Protein AF-A0A6N2RBH0-F1 (afdb_monomer_lite)

Organism: NCBI:txid208479

Secondary structure (DSSP, 8-state):
--HHHHH------------TTEEEE--SSS--EEEEPPPPPTT--HHHHHHHHHHHHHHHHHHHHHHHHTT-

pLDDT: mean 76.78, std 15.61, range [48.75, 97.5]

Sequence (72 aa):
MGYGMMFGETTKDFFLKQIKGRGYVDVGTSVISEFYTPLVPKGHDFLKEIKKLIDSRQGVQAACEAKAAETD

Structure (mmCIF, N/CA/C/O backbone):
data_AF-A0A6N2RBH0-F1
#
_entry.id   AF-A0A6N2RBH0-F1
#
loop_
_atom_site.group_PDB
_ato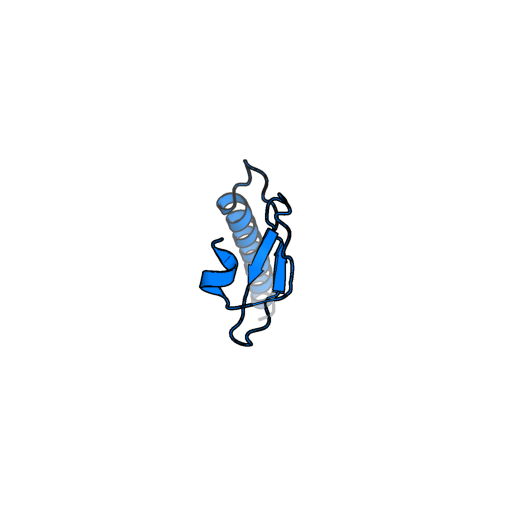m_site.id
_atom_site.type_symbol
_atom_site.label_atom_id
_atom_site.label_alt_id
_atom_site.label_comp_id
_atom_site.label_asym_id
_atom_site.label_entity_id
_atom_site.label_seq_id
_atom_site.pdbx_PDB_ins_code
_atom_site.Cartn_x
_atom_site.Cartn_y
_atom_site.Cartn_z
_atom_site.occupancy
_atom_site.B_iso_or_equiv
_atom_site.auth_seq_id
_atom_site.auth_comp_id
_atom_site.auth_asym_id
_atom_site.auth_atom_id
_atom_site.pdbx_PDB_model_nu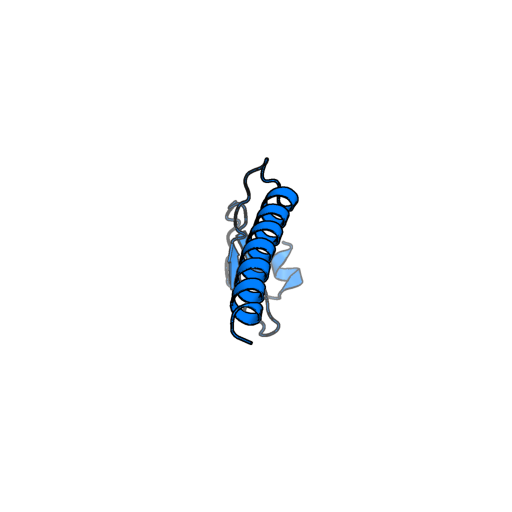m
ATOM 1 N N . MET A 1 1 ? 14.687 10.433 -21.229 1.00 53.62 1 MET A N 1
ATOM 2 C CA . MET A 1 1 ? 16.151 10.611 -21.085 1.00 53.62 1 MET A CA 1
ATOM 3 C C . MET A 1 1 ? 16.740 10.075 -19.777 1.00 53.62 1 MET A C 1
ATOM 5 O O . MET A 1 1 ? 17.932 9.836 -19.777 1.00 53.62 1 MET A O 1
ATOM 9 N N . GLY A 1 2 ? 15.975 9.815 -18.701 1.00 55.62 2 GLY A N 1
ATOM 10 C CA . GLY A 1 2 ? 16.548 9.267 -17.450 1.00 55.62 2 GLY A CA 1
ATOM 11 C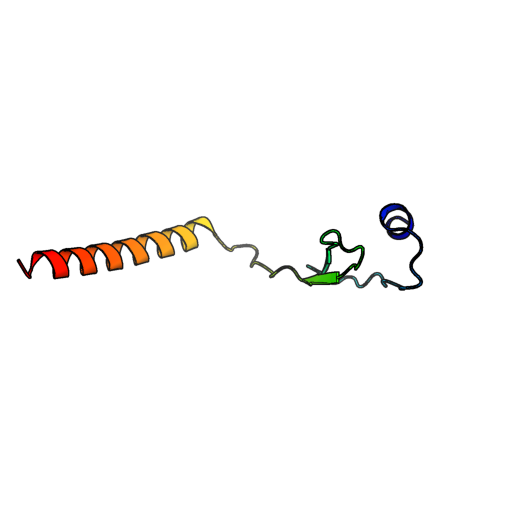 C . GLY A 1 2 ? 16.671 7.734 -17.364 1.00 55.62 2 GLY A C 1
ATOM 12 O O . GLY A 1 2 ? 17.594 7.229 -16.742 1.00 55.62 2 GLY A O 1
ATOM 13 N N . TYR A 1 3 ? 15.773 6.977 -18.006 1.00 57.41 3 TYR A N 1
ATOM 14 C CA . TYR A 1 3 ? 15.699 5.515 -17.837 1.00 57.41 3 TYR A CA 1
ATOM 15 C C . TYR A 1 3 ? 16.862 4.756 -18.501 1.00 57.41 3 TYR A C 1
ATOM 17 O O . TYR A 1 3 ? 17.485 3.913 -17.864 1.00 57.41 3 TYR A O 1
ATOM 25 N N . GLY A 1 4 ? 17.225 5.120 -19.738 1.00 56.66 4 GLY A N 1
ATOM 26 C CA . GLY A 1 4 ? 18.375 4.526 -20.436 1.00 56.66 4 GLY A CA 1
ATOM 27 C C . GLY A 1 4 ? 19.723 4.804 -19.757 1.00 56.66 4 GLY A C 1
ATOM 28 O O . GLY A 1 4 ? 20.651 4.022 -19.914 1.00 56.66 4 GLY A O 1
ATOM 29 N N . MET A 1 5 ? 19.819 5.869 -18.949 1.00 62.66 5 MET A N 1
ATOM 30 C CA . MET A 1 5 ? 21.016 6.163 -18.148 1.00 62.66 5 MET A CA 1
ATOM 31 C C . MET A 1 5 ? 21.122 5.290 -16.889 1.00 62.66 5 MET A C 1
ATOM 33 O O . MET A 1 5 ? 22.227 5.062 -16.412 1.00 62.66 5 MET A O 1
ATOM 37 N N . MET A 1 6 ? 19.998 4.809 -16.343 1.00 60.94 6 MET A N 1
ATOM 38 C CA . MET A 1 6 ? 19.972 4.024 -15.102 1.00 60.94 6 MET A CA 1
ATOM 39 C C . MET A 1 6 ? 20.068 2.510 -15.350 1.00 60.94 6 MET A C 1
ATOM 41 O O . MET A 1 6 ? 20.589 1.800 -14.496 1.00 60.94 6 MET A O 1
ATOM 45 N N . PHE A 1 7 ? 19.591 2.020 -16.502 1.00 61.84 7 PHE A N 1
ATOM 46 C CA . PHE A 1 7 ? 19.442 0.578 -16.759 1.00 61.84 7 PHE A CA 1
ATOM 47 C C . PHE A 1 7 ? 20.123 0.058 -18.041 1.00 61.84 7 PHE A C 1
ATOM 49 O O . PHE A 1 7 ? 20.046 -1.137 -18.314 1.00 61.84 7 PHE A O 1
ATOM 56 N N . GLY A 1 8 ? 20.817 0.913 -18.805 1.00 59.28 8 GLY A N 1
ATOM 57 C CA . GLY A 1 8 ? 21.462 0.525 -20.067 1.00 59.28 8 GLY A CA 1
ATOM 58 C C . GLY A 1 8 ? 20.471 0.309 -21.218 1.00 59.28 8 GLY A C 1
ATOM 59 O O . GLY A 1 8 ? 19.258 0.288 -21.016 1.00 59.28 8 GLY A O 1
ATOM 60 N N . GLU A 1 9 ? 20.983 0.229 -22.450 1.00 61.94 9 GLU A N 1
ATOM 61 C CA . GLU A 1 9 ? 20.173 0.143 -23.671 1.00 61.94 9 GLU A CA 1
ATOM 62 C C . GLU A 1 9 ? 19.131 -0.980 -23.609 1.00 61.94 9 GLU A C 1
ATOM 64 O O . GLU A 1 9 ? 19.448 -2.167 -23.562 1.00 61.94 9 GLU A O 1
ATOM 69 N N . THR A 1 10 ? 17.860 -0.593 -23.693 1.00 54.53 10 THR A N 1
ATOM 70 C CA . THR A 1 10 ? 16.758 -1.523 -23.907 1.00 54.53 10 THR A CA 1
ATOM 71 C C . THR A 1 10 ? 15.884 -0.999 -25.030 1.00 54.53 10 THR A C 1
ATOM 73 O O . THR A 1 10 ? 15.285 0.065 -24.905 1.00 54.53 10 THR A O 1
ATOM 76 N N . THR A 1 11 ? 15.715 -1.808 -26.074 1.00 52.31 11 THR A N 1
ATOM 77 C CA . THR A 1 11 ? 14.690 -1.703 -27.134 1.00 52.31 11 THR A CA 1
ATOM 78 C C . THR A 1 11 ? 13.245 -1.765 -26.613 1.00 52.31 11 THR A C 1
ATOM 80 O O . THR A 1 11 ? 12.296 -1.887 -27.384 1.00 52.31 11 THR A O 1
ATOM 83 N N . LYS A 1 12 ? 13.049 -1.716 -25.292 1.00 55.78 12 LYS A N 1
ATOM 84 C CA . LYS A 1 12 ? 11.744 -1.693 -24.648 1.00 55.78 12 LYS A CA 1
ATOM 85 C C . LYS A 1 12 ? 11.313 -0.241 -24.507 1.00 55.78 12 LYS A C 1
ATOM 87 O O . LYS A 1 12 ? 11.738 0.456 -23.587 1.00 55.78 12 LYS A O 1
ATOM 92 N N . ASP A 1 13 ? 10.442 0.194 -25.412 1.00 56.53 13 ASP A N 1
ATOM 93 C CA . ASP A 1 13 ? 9.697 1.441 -25.278 1.00 56.53 13 ASP A CA 1
ATOM 94 C C . ASP A 1 13 ? 8.752 1.330 -24.079 1.00 56.53 13 ASP A C 1
ATOM 96 O O . ASP A 1 13 ? 7.570 0.990 -24.169 1.00 56.53 13 ASP A O 1
ATOM 100 N N . PHE A 1 14 ? 9.301 1.596 -22.901 1.00 56.38 14 PHE A N 1
ATOM 101 C CA . PHE A 1 14 ? 8.571 1.789 -21.664 1.00 56.38 14 PHE A CA 1
ATOM 102 C C . PHE A 1 14 ? 7.831 3.125 -21.754 1.00 56.38 14 PHE A C 1
ATOM 104 O O . PHE A 1 14 ? 8.209 4.113 -21.125 1.00 56.38 14 PHE A O 1
ATOM 111 N N . PHE A 1 15 ? 6.791 3.167 -22.594 1.00 57.06 15 PHE A N 1
ATOM 112 C CA . PHE A 1 15 ? 5.962 4.345 -22.809 1.00 57.06 15 PHE A CA 1
ATOM 113 C C . PHE A 1 15 ? 5.577 4.970 -21.463 1.00 57.06 15 PHE A C 1
ATOM 115 O O . PHE A 1 15 ? 5.260 4.271 -20.488 1.00 57.06 15 PHE A O 1
ATOM 122 N N . LEU A 1 16 ? 5.609 6.305 -21.430 1.00 61.28 16 LEU A N 1
ATOM 123 C CA . LEU A 1 16 ? 5.210 7.176 -20.323 1.00 61.28 16 LEU A CA 1
ATOM 124 C C . LEU A 1 16 ? 3.702 7.037 -20.040 1.00 61.28 16 LEU A C 1
ATOM 126 O O . LEU A 1 16 ? 2.928 7.977 -20.205 1.00 61.28 16 LEU A O 1
ATOM 130 N N . LYS A 1 17 ? 3.255 5.847 -19.635 1.00 71.56 17 LYS A N 1
ATOM 131 C CA . LYS A 1 17 ? 1.887 5.608 -19.189 1.00 71.56 17 LYS A CA 1
ATOM 132 C C . LYS A 1 17 ? 1.723 6.313 -17.847 1.00 71.56 17 LYS A C 1
ATOM 134 O O . LYS A 1 17 ? 2.285 5.875 -16.844 1.00 71.56 17 LYS A O 1
ATOM 139 N N . GLN A 1 18 ? 0.966 7.407 -17.852 1.00 77.56 18 GLN A N 1
ATOM 140 C CA . GLN A 1 18 ? 0.628 8.219 -16.678 1.00 77.56 18 GLN A CA 1
ATOM 141 C C . GLN A 1 18 ? -0.400 7.491 -15.793 1.00 77.56 18 GLN A C 1
ATOM 143 O O . GLN A 1 18 ? -1.537 7.929 -15.636 1.00 77.56 18 GLN A O 1
ATOM 148 N N . ILE A 1 19 ? -0.017 6.335 -15.249 1.00 86.25 19 ILE A N 1
ATOM 149 C CA . ILE A 1 19 ? -0.864 5.503 -14.391 1.00 86.25 19 ILE A CA 1
ATOM 150 C C . ILE A 1 19 ? -0.350 5.615 -12.957 1.00 86.25 19 ILE A C 1
ATOM 152 O O . ILE A 1 19 ? 0.801 5.291 -12.670 1.00 86.25 19 ILE A O 1
ATOM 156 N N . LYS A 1 20 ? -1.210 6.077 -12.044 1.00 86.00 20 LYS A N 1
ATOM 157 C CA . LYS A 1 20 ? -0.869 6.186 -10.620 1.00 86.00 20 LYS A CA 1
ATOM 158 C C . LYS A 1 20 ? -0.575 4.806 -10.042 1.00 86.00 20 LYS A C 1
ATOM 160 O O . LYS A 1 20 ? -1.320 3.862 -10.277 1.00 86.00 20 LYS A O 1
ATOM 165 N N . GLY A 1 21 ? 0.506 4.724 -9.276 1.00 87.94 21 GLY A N 1
ATOM 166 C CA . GLY A 1 21 ? 0.960 3.484 -8.661 1.00 87.94 21 GLY A CA 1
ATOM 167 C C . GLY A 1 21 ? 1.767 2.570 -9.578 1.00 87.94 21 GLY A C 1
ATOM 168 O O . GLY A 1 21 ? 2.282 1.576 -9.086 1.00 87.94 21 GLY A O 1
ATOM 169 N N . ARG A 1 22 ? 1.931 2.889 -10.870 1.00 90.00 22 ARG A N 1
ATOM 170 C CA . ARG A 1 22 ? 2.806 2.126 -11.768 1.00 90.00 22 ARG A CA 1
ATOM 171 C C . ARG A 1 22 ? 4.276 2.425 -11.469 1.00 90.00 22 ARG A C 1
ATOM 173 O O . ARG A 1 22 ? 4.673 3.589 -11.450 1.00 90.00 22 ARG A O 1
ATOM 180 N N . GLY A 1 23 ? 5.084 1.384 -11.315 1.00 86.50 23 GLY A N 1
ATOM 181 C CA . GLY A 1 23 ? 6.532 1.481 -11.154 1.00 86.50 23 GLY A CA 1
ATOM 182 C C . GLY A 1 23 ? 7.266 0.306 -11.797 1.00 86.50 23 GLY A C 1
ATOM 183 O O . GLY A 1 23 ? 6.644 -0.604 -12.345 1.00 86.50 23 GLY A O 1
ATOM 184 N N . TYR A 1 24 ? 8.595 0.336 -11.728 1.00 85.25 24 TYR A N 1
ATOM 185 C CA . TYR A 1 24 ? 9.462 -0.737 -12.208 1.00 85.25 24 TYR A CA 1
ATOM 186 C C . TYR A 1 24 ? 10.395 -1.194 -11.097 1.00 85.25 24 TYR A C 1
ATOM 188 O O . TYR A 1 24 ? 10.891 -0.366 -10.333 1.00 85.25 24 TYR A O 1
ATOM 196 N N . VAL A 1 25 ? 10.640 -2.497 -11.027 1.00 85.75 25 VAL A N 1
ATOM 197 C CA . VAL A 1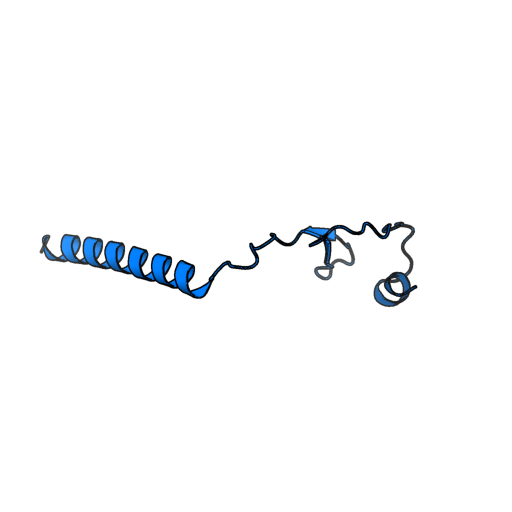 25 ? 11.575 -3.101 -10.079 1.00 85.75 25 VAL A CA 1
ATOM 198 C C . VAL A 1 25 ? 12.520 -4.039 -10.820 1.00 85.75 25 VAL A C 1
ATOM 200 O O . VAL A 1 25 ? 12.098 -4.799 -11.694 1.00 85.75 25 VAL A O 1
ATOM 203 N N . ASP A 1 26 ? 13.798 -3.969 -10.465 1.00 87.06 26 ASP A N 1
ATOM 204 C CA . ASP A 1 26 ? 14.797 -4.989 -10.770 1.00 87.06 26 ASP A CA 1
ATOM 205 C C . ASP A 1 26 ? 15.217 -5.617 -9.439 1.00 87.06 26 ASP A C 1
ATOM 207 O O . ASP A 1 26 ? 15.598 -4.914 -8.504 1.00 87.06 26 ASP A O 1
ATOM 211 N N . VAL A 1 27 ? 15.097 -6.938 -9.343 1.00 86.69 27 VAL A N 1
ATOM 212 C CA . VAL A 1 27 ? 15.446 -7.720 -8.147 1.00 86.69 27 VAL A CA 1
ATOM 213 C C . VAL A 1 27 ? 16.878 -8.270 -8.207 1.00 86.69 27 VAL A C 1
ATOM 215 O O . VAL A 1 27 ? 17.222 -9.179 -7.457 1.00 86.69 27 VAL A O 1
ATOM 218 N N . GLY A 1 28 ? 17.720 -7.728 -9.094 1.00 84.12 28 GLY A N 1
ATOM 219 C CA . GLY A 1 28 ? 19.125 -8.111 -9.260 1.00 84.12 28 GLY A CA 1
ATOM 220 C C . GLY A 1 28 ? 19.360 -9.169 -10.339 1.00 84.12 28 GLY A C 1
ATOM 221 O O . GLY A 1 28 ? 20.456 -9.713 -10.431 1.00 84.12 28 GLY A O 1
ATOM 222 N N . THR A 1 29 ? 18.346 -9.469 -11.156 1.00 83.56 29 THR A N 1
ATOM 223 C CA . THR A 1 29 ? 18.440 -10.413 -12.286 1.00 83.56 29 THR A CA 1
ATOM 224 C C . THR A 1 29 ? 18.561 -9.703 -13.633 1.00 83.56 29 THR A C 1
ATOM 226 O O . THR A 1 29 ? 18.545 -10.362 -14.672 1.00 83.56 29 THR A O 1
ATOM 229 N N . SER A 1 30 ? 18.647 -8.366 -13.630 1.00 76.50 30 SER A N 1
ATOM 230 C CA . SER A 1 30 ? 18.652 -7.524 -14.834 1.00 76.50 30 SER A CA 1
ATOM 231 C C . SER A 1 30 ? 17.379 -7.666 -15.681 1.00 76.50 30 SER A C 1
ATOM 233 O O . SER A 1 30 ? 17.327 -7.227 -16.831 1.00 76.50 30 SER A O 1
ATOM 235 N N . VAL A 1 31 ? 16.321 -8.259 -15.111 1.00 78.00 31 VAL A N 1
ATOM 236 C CA . VAL A 1 31 ? 14.993 -8.369 -15.718 1.00 78.00 31 VAL A CA 1
ATOM 237 C C . VAL A 1 31 ? 14.067 -7.369 -15.043 1.00 78.00 31 VAL A C 1
ATOM 239 O O . VAL A 1 31 ? 13.565 -7.589 -13.941 1.00 78.00 31 VAL A O 1
ATOM 242 N N . ILE A 1 32 ? 13.807 -6.266 -15.740 1.00 79.56 32 ILE A N 1
ATOM 243 C CA . ILE A 1 32 ? 12.944 -5.207 -15.223 1.00 79.56 32 ILE A CA 1
ATOM 244 C C . ILE A 1 32 ? 11.476 -5.623 -15.336 1.00 79.56 32 ILE A C 1
ATOM 246 O O . ILE A 1 32 ? 10.985 -5.916 -16.431 1.00 79.56 32 ILE A O 1
ATOM 250 N N . SER A 1 33 ? 10.782 -5.613 -14.199 1.00 85.25 33 SER A N 1
ATOM 251 C CA . SER A 1 33 ? 9.370 -5.982 -14.076 1.00 85.25 33 SER A CA 1
ATOM 252 C C . SER A 1 33 ? 8.507 -4.772 -13.720 1.00 85.25 33 SER A C 1
ATOM 254 O O . SER A 1 33 ? 8.920 -3.913 -12.941 1.00 85.25 33 SER A O 1
ATOM 256 N N . GLU A 1 34 ? 7.299 -4.698 -14.283 1.00 87.19 34 GLU A N 1
ATOM 257 C CA . GLU A 1 34 ? 6.297 -3.692 -13.908 1.00 87.19 34 GLU A CA 1
ATOM 258 C C . GLU A 1 34 ? 5.585 -4.086 -12.610 1.00 87.19 34 GLU A C 1
ATOM 260 O O . GLU A 1 34 ? 5.235 -5.250 -12.419 1.00 87.19 34 GLU A O 1
ATOM 265 N N . PHE A 1 35 ? 5.309 -3.108 -11.745 1.00 89.06 35 PHE A N 1
ATOM 266 C CA . PHE A 1 35 ? 4.476 -3.295 -10.558 1.00 89.06 35 PHE A CA 1
ATOM 267 C C . PHE A 1 35 ? 3.445 -2.173 -10.400 1.00 89.06 35 PHE A C 1
ATOM 269 O O . PHE A 1 35 ? 3.611 -1.074 -10.934 1.00 89.06 35 PHE A O 1
ATOM 276 N N . TYR A 1 36 ? 2.390 -2.460 -9.633 1.00 91.00 36 TYR A N 1
ATOM 277 C CA . TYR A 1 36 ? 1.328 -1.515 -9.297 1.00 91.00 36 TYR A CA 1
ATOM 278 C C . TYR A 1 36 ? 1.153 -1.450 -7.780 1.00 91.00 36 TYR A C 1
ATOM 280 O O . TYR A 1 36 ? 0.840 -2.456 -7.145 1.00 91.00 36 TYR A O 1
ATOM 288 N N . THR A 1 37 ? 1.355 -0.276 -7.182 1.00 92.56 37 THR A N 1
ATOM 289 C CA . THR A 1 37 ? 1.095 -0.076 -5.754 1.00 92.56 37 THR A CA 1
ATOM 290 C C . THR A 1 37 ? -0.408 -0.118 -5.484 1.00 92.56 37 THR A C 1
ATOM 292 O O . THR A 1 37 ? -1.158 0.569 -6.190 1.00 92.56 37 THR A O 1
ATOM 295 N N . PRO A 1 38 ? -0.862 -0.810 -4.428 1.00 91.56 38 PRO A N 1
ATOM 296 C CA . PRO A 1 38 ? -2.229 -0.675 -3.947 1.00 91.56 38 PRO A CA 1
ATOM 297 C C . PRO A 1 38 ? -2.547 0.791 -3.638 1.00 91.56 38 PRO A C 1
ATOM 299 O O . PRO A 1 38 ? -1.767 1.484 -2.982 1.00 91.56 38 PRO A O 1
ATOM 302 N N . LEU A 1 39 ? -3.690 1.279 -4.120 1.00 91.06 39 LEU A N 1
ATOM 303 C CA . LEU A 1 39 ? -4.128 2.641 -3.835 1.00 91.06 39 LEU A CA 1
ATOM 304 C C . LEU A 1 39 ? -4.831 2.679 -2.483 1.00 91.06 39 LEU A C 1
ATOM 306 O O . LEU A 1 39 ? -5.792 1.949 -2.247 1.00 91.06 39 LEU A O 1
ATOM 310 N N . VAL A 1 40 ? -4.367 3.572 -1.616 1.00 92.69 40 VAL A N 1
ATOM 311 C CA . VAL A 1 40 ? -4.936 3.763 -0.284 1.00 92.69 40 VAL A CA 1
ATOM 312 C C . VAL A 1 40 ? -5.859 4.985 -0.303 1.00 92.69 40 VAL A C 1
ATOM 314 O O . VAL A 1 40 ? -5.465 6.037 -0.822 1.00 92.69 40 VAL A O 1
ATOM 317 N N . PRO A 1 41 ? -7.086 4.892 0.245 1.00 95.06 41 PRO A N 1
ATOM 318 C CA . PRO A 1 41 ? -7.962 6.050 0.392 1.00 95.06 41 PRO A CA 1
ATOM 319 C C . PRO A 1 41 ? -7.270 7.179 1.169 1.00 95.06 41 PRO A C 1
ATOM 321 O O . PRO A 1 41 ? -6.623 6.930 2.181 1.00 95.06 41 PRO A O 1
ATOM 324 N N . LYS A 1 42 ? -7.445 8.438 0.744 1.00 92.25 42 LYS A N 1
ATOM 325 C CA . LYS A 1 42 ? -6.752 9.598 1.350 1.00 92.25 42 LYS A CA 1
ATOM 326 C C . LYS A 1 42 ? -6.972 9.756 2.862 1.00 92.25 42 LYS A C 1
ATOM 328 O O . LYS A 1 42 ? -6.114 10.309 3.533 1.00 92.25 42 LYS A O 1
ATOM 333 N N . GLY A 1 43 ? -8.120 9.312 3.374 1.00 96.12 43 GLY A N 1
ATOM 334 C CA . GLY A 1 43 ? -8.467 9.364 4.798 1.00 96.12 43 GLY A CA 1
ATOM 335 C C . GLY A 1 43 ? -8.289 8.036 5.534 1.00 96.12 43 GLY A C 1
ATOM 336 O O . GLY A 1 43 ? -8.892 7.855 6.586 1.00 96.12 43 GLY A O 1
ATOM 337 N N . HIS A 1 44 ? -7.558 7.073 4.964 1.00 97.12 44 HIS A N 1
ATOM 338 C CA . HIS A 1 44 ? -7.332 5.790 5.618 1.00 97.12 44 HIS A CA 1
ATOM 339 C C . HIS A 1 44 ? -6.400 5.956 6.823 1.00 97.12 44 HIS A C 1
ATOM 341 O O . HIS A 1 44 ? -5.270 6.423 6.685 1.00 97.12 44 HIS A O 1
ATOM 347 N N . ASP A 1 45 ? -6.875 5.548 7.997 1.00 97.50 45 ASP A N 1
ATOM 348 C CA . ASP A 1 45 ? -6.106 5.565 9.238 1.00 97.50 45 ASP A CA 1
ATOM 349 C C . ASP A 1 45 ? -5.546 4.167 9.519 1.00 97.50 45 ASP A C 1
ATOM 351 O O . ASP A 1 45 ? -6.230 3.290 10.056 1.00 97.50 45 ASP A O 1
ATOM 355 N N . PHE A 1 46 ? -4.280 3.970 9.153 1.00 96.44 46 PHE A N 1
ATOM 356 C CA . PHE A 1 46 ? -3.580 2.709 9.377 1.00 96.44 46 PHE A CA 1
ATOM 357 C C . PHE A 1 46 ? -3.489 2.345 10.859 1.00 96.44 46 PHE A C 1
ATOM 359 O O . PHE A 1 46 ? -3.616 1.174 11.203 1.00 96.44 46 PHE A O 1
ATOM 366 N N . LEU A 1 47 ? -3.284 3.324 11.746 1.00 97.31 47 LEU A N 1
ATOM 367 C CA . LEU A 1 47 ? -3.092 3.056 13.171 1.00 97.31 47 LEU A CA 1
ATOM 368 C C . LEU A 1 47 ? -4.387 2.556 13.805 1.00 97.31 47 LEU A C 1
ATOM 370 O O . LEU A 1 47 ? -4.361 1.629 14.614 1.00 97.31 47 LEU A O 1
ATOM 374 N N . LYS A 1 48 ? -5.528 3.114 13.392 1.00 97.25 48 LYS A N 1
ATOM 375 C CA . LYS A 1 48 ? -6.845 2.641 13.823 1.00 97.25 48 LYS A CA 1
ATOM 376 C C . LYS A 1 48 ? -7.116 1.205 13.379 1.00 97.25 48 LYS A C 1
ATOM 378 O O . LYS A 1 48 ? -7.579 0.408 14.193 1.00 97.25 48 LYS A O 1
ATOM 383 N N . GLU A 1 49 ? -6.843 0.864 12.120 1.00 96.56 49 GLU A N 1
ATOM 384 C CA . GLU A 1 49 ? -7.059 -0.502 11.619 1.00 96.56 49 GLU A CA 1
ATOM 385 C C . GLU A 1 49 ? -6.087 -1.507 12.253 1.00 96.56 49 GLU A C 1
ATOM 387 O O . GLU A 1 49 ? -6.509 -2.580 12.679 1.00 96.56 49 GLU A O 1
ATOM 392 N N . ILE A 1 50 ? -4.812 -1.141 12.426 1.00 96.19 50 ILE A N 1
ATOM 393 C CA . ILE A 1 50 ? -3.832 -1.972 13.140 1.00 96.19 50 ILE A CA 1
ATOM 394 C C . ILE A 1 50 ? -4.273 -2.205 14.587 1.00 96.19 50 ILE A C 1
ATOM 396 O O . ILE A 1 50 ? -4.228 -3.339 15.061 1.00 96.19 50 ILE A O 1
ATOM 400 N N . LYS A 1 51 ? -4.748 -1.165 15.285 1.00 96.44 51 LYS A N 1
ATOM 401 C CA . LYS A 1 51 ? -5.248 -1.301 16.656 1.00 96.44 51 LYS A CA 1
ATOM 402 C C . LYS A 1 51 ? -6.422 -2.278 16.735 1.00 96.44 51 LYS A C 1
ATOM 404 O O . LYS A 1 51 ? -6.375 -3.193 17.546 1.00 96.44 51 LYS A O 1
ATOM 409 N N . LYS A 1 52 ? -7.417 -2.162 15.846 1.00 96.31 52 LYS A N 1
ATOM 410 C CA . LYS A 1 52 ? -8.528 -3.130 15.775 1.00 96.31 52 LYS A CA 1
ATOM 411 C C . LYS A 1 52 ? -8.035 -4.565 15.577 1.00 96.31 52 LYS A C 1
ATOM 413 O O . LYS A 1 52 ? -8.568 -5.478 16.201 1.00 96.31 52 LYS A O 1
ATOM 418 N N . LEU A 1 53 ? -7.032 -4.772 14.719 1.00 94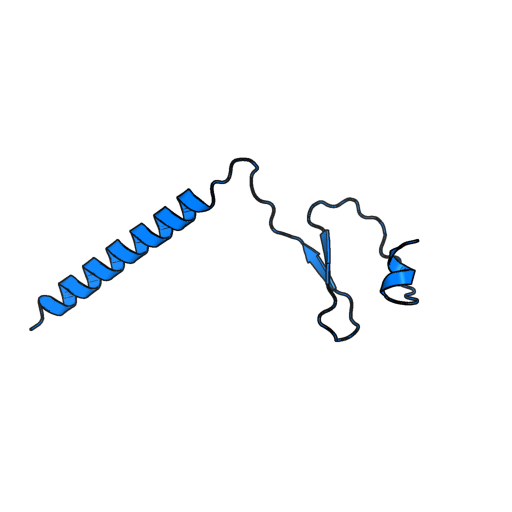.88 53 LEU A N 1
ATOM 419 C CA . LEU A 1 53 ? -6.452 -6.097 14.487 1.00 94.88 53 LEU A CA 1
ATOM 420 C C . LEU A 1 53 ? -5.779 -6.646 15.751 1.00 94.88 53 LEU A C 1
ATOM 422 O O . LEU A 1 53 ? -5.996 -7.808 16.092 1.00 94.88 53 LEU A O 1
ATOM 426 N N . ILE A 1 54 ? -5.015 -5.819 16.469 1.00 94.31 54 ILE A N 1
ATOM 427 C CA . ILE A 1 54 ? -4.383 -6.199 17.740 1.00 94.31 54 ILE A CA 1
ATOM 428 C C . ILE A 1 54 ? -5.445 -6.542 18.787 1.00 94.31 54 ILE A C 1
ATOM 430 O O . ILE A 1 54 ? -5.390 -7.629 19.359 1.00 94.31 54 ILE A O 1
ATOM 434 N N . ASP A 1 55 ? -6.437 -5.672 18.978 1.00 93.00 55 ASP A N 1
ATOM 435 C CA . ASP A 1 55 ? -7.517 -5.866 19.949 1.00 93.00 55 ASP A CA 1
ATOM 436 C C . ASP A 1 55 ? -8.300 -7.160 19.639 1.00 93.00 55 ASP A C 1
ATOM 438 O O . ASP A 1 55 ? -8.572 -7.966 20.530 1.00 93.00 55 ASP A O 1
ATOM 442 N N . SER A 1 56 ? -8.589 -7.425 18.356 1.00 87.31 56 SER A N 1
ATOM 443 C CA . SER A 1 56 ? -9.257 -8.663 17.928 1.00 87.31 56 SER A CA 1
ATOM 444 C C . SER A 1 56 ? -8.423 -9.918 18.213 1.00 87.31 56 SER A C 1
ATOM 446 O O . SER A 1 56 ? -8.966 -10.939 18.633 1.00 87.31 56 SER A O 1
ATOM 448 N N . ARG A 1 57 ? -7.096 -9.846 18.040 1.00 86.75 57 ARG A N 1
ATOM 449 C CA . ARG A 1 57 ? -6.184 -10.961 18.318 1.00 86.75 57 ARG A CA 1
ATOM 450 C C . ARG A 1 57 ? -6.043 -11.209 19.819 1.00 86.75 57 ARG A C 1
ATOM 452 O O . ARG A 1 57 ? -6.007 -12.367 20.220 1.00 86.75 57 ARG A O 1
ATOM 459 N N . GLN A 1 58 ? -6.008 -10.159 20.639 1.00 74.50 58 GLN A N 1
ATOM 460 C CA . GLN A 1 58 ? -5.981 -10.281 22.100 1.00 74.50 58 GLN A CA 1
ATOM 461 C C . GLN A 1 58 ? -7.267 -10.911 22.641 1.00 74.50 58 GLN A C 1
ATOM 463 O O . GLN A 1 58 ? -7.193 -11.788 23.496 1.00 74.50 58 GLN A O 1
ATOM 468 N N . GLY A 1 59 ? -8.433 -10.544 22.098 1.00 67.12 59 GLY A N 1
ATOM 469 C CA . GLY A 1 59 ? -9.701 -11.188 22.457 1.00 67.12 59 GLY A CA 1
ATOM 470 C C . GLY A 1 59 ? -9.717 -12.688 22.140 1.00 67.12 59 GLY A C 1
ATOM 471 O O . GLY A 1 59 ? -10.178 -13.488 22.950 1.00 67.12 59 GLY A O 1
ATOM 472 N N . VAL A 1 60 ? -9.157 -13.086 20.992 1.00 65.06 60 VAL A N 1
ATOM 473 C CA . VAL A 1 60 ? -9.020 -14.504 20.615 1.00 65.06 60 VAL A CA 1
ATOM 474 C C . VAL A 1 60 ? -8.025 -15.233 21.519 1.00 65.06 60 VAL A C 1
ATOM 476 O O . VAL A 1 60 ? -8.298 -16.350 21.949 1.00 65.06 60 VAL A O 1
ATOM 479 N N . GLN A 1 61 ? -6.891 -14.611 21.837 1.00 62.62 61 GLN A N 1
ATOM 480 C CA . GLN A 1 61 ? -5.876 -15.215 22.695 1.00 62.62 61 GLN A CA 1
ATOM 481 C C . GLN A 1 61 ? -6.381 -15.398 24.136 1.00 62.62 61 GLN A C 1
ATOM 483 O O . GLN A 1 61 ? -6.261 -16.494 24.675 1.00 62.62 61 GLN A O 1
ATOM 488 N N . ALA A 1 62 ? -7.054 -14.395 24.707 1.00 66.88 62 ALA A N 1
ATOM 489 C CA . ALA A 1 62 ? -7.684 -14.494 26.024 1.00 66.88 62 ALA A CA 1
ATOM 490 C C . ALA A 1 62 ? -8.769 -15.588 26.075 1.00 66.88 62 ALA A C 1
ATOM 492 O O . ALA A 1 62 ? -8.865 -16.323 27.054 1.00 66.88 62 ALA A O 1
ATOM 493 N N . ALA A 1 63 ? -9.561 -15.747 25.008 1.00 61.81 63 ALA A N 1
ATOM 494 C CA . ALA A 1 63 ? -10.564 -16.809 24.920 1.00 61.81 63 ALA A CA 1
ATOM 495 C C . ALA A 1 63 ? -9.945 -18.219 24.808 1.00 61.81 63 ALA A C 1
ATOM 497 O O . ALA A 1 63 ? -10.492 -19.178 25.355 1.00 61.81 63 ALA A O 1
ATOM 498 N N . CYS A 1 64 ? -8.813 -18.361 24.113 1.00 65.56 64 CYS A N 1
ATOM 499 C CA . CYS A 1 64 ? -8.080 -19.627 24.026 1.00 65.56 64 CYS A CA 1
ATOM 500 C C . CYS A 1 64 ? -7.388 -19.993 25.348 1.00 65.56 64 CYS A C 1
ATOM 502 O O . CYS A 1 64 ? -7.427 -21.155 25.745 1.00 65.56 64 CYS A O 1
ATOM 504 N N . GLU A 1 65 ? -6.791 -19.018 26.039 1.00 65.62 65 GLU A N 1
ATOM 505 C CA . GLU A 1 65 ? -6.143 -19.217 27.343 1.00 65.62 65 GLU A CA 1
ATOM 506 C C . GLU A 1 65 ? -7.167 -19.568 28.437 1.00 65.62 65 GLU A C 1
ATOM 508 O O . GLU A 1 65 ? -6.929 -20.485 29.221 1.00 65.62 65 GLU A O 1
ATOM 513 N N . ALA A 1 66 ? -8.348 -18.935 28.437 1.00 63.50 66 ALA A N 1
ATOM 514 C CA . ALA A 1 66 ? -9.441 -19.281 29.350 1.00 63.50 66 ALA A CA 1
ATOM 515 C C . ALA A 1 66 ? -9.932 -20.729 29.159 1.00 63.50 66 ALA A C 1
ATOM 517 O O . ALA A 1 66 ? -10.106 -21.454 30.133 1.00 63.50 66 ALA A O 1
ATOM 518 N N . LYS A 1 67 ? -10.074 -21.189 27.908 1.00 61.16 67 LYS A N 1
ATOM 519 C CA . LYS A 1 67 ? -10.423 -22.589 27.614 1.00 61.16 67 LYS A CA 1
ATOM 520 C C . LYS A 1 67 ? -9.366 -23.587 28.088 1.00 61.16 67 LYS A C 1
ATOM 522 O O . LYS A 1 67 ? -9.721 -24.691 28.482 1.00 61.16 67 LYS A O 1
ATOM 527 N N . ALA A 1 68 ? -8.085 -23.225 28.030 1.00 60.88 68 ALA A N 1
ATOM 528 C CA . ALA A 1 68 ? -7.006 -24.094 28.491 1.00 60.88 68 ALA A CA 1
ATOM 529 C C . ALA A 1 68 ? -6.990 -24.225 30.024 1.00 60.88 68 ALA A C 1
ATOM 531 O O . ALA A 1 68 ? -6.770 -25.319 30.528 1.00 60.88 68 ALA A O 1
ATOM 532 N N . ALA A 1 69 ? -7.283 -23.142 30.752 1.00 61.19 69 ALA A N 1
ATOM 533 C CA . ALA A 1 69 ? -7.329 -23.137 32.216 1.00 61.19 69 ALA A CA 1
ATOM 534 C C . ALA A 1 69 ? -8.546 -23.873 32.810 1.00 61.19 69 ALA A C 1
ATOM 536 O O . ALA A 1 69 ? -8.494 -24.310 33.952 1.00 61.19 69 ALA A O 1
ATOM 537 N N . GLU A 1 70 ? -9.637 -24.024 32.055 1.00 58.62 70 GLU A N 1
ATOM 538 C CA . GLU A 1 70 ? -10.828 -24.776 32.486 1.00 58.62 70 GLU A CA 1
ATOM 539 C C . GLU A 1 70 ? -10.692 -26.303 32.315 1.00 58.62 70 GLU A C 1
ATOM 541 O O . GLU A 1 70 ? -11.607 -27.039 32.685 1.00 58.62 70 GLU A O 1
ATOM 546 N N . THR A 1 71 ? -9.581 -26.795 31.747 1.00 57.53 71 THR A N 1
ATOM 547 C CA . THR A 1 71 ? -9.369 -28.233 31.478 1.00 57.53 71 THR A CA 1
ATOM 548 C C . THR A 1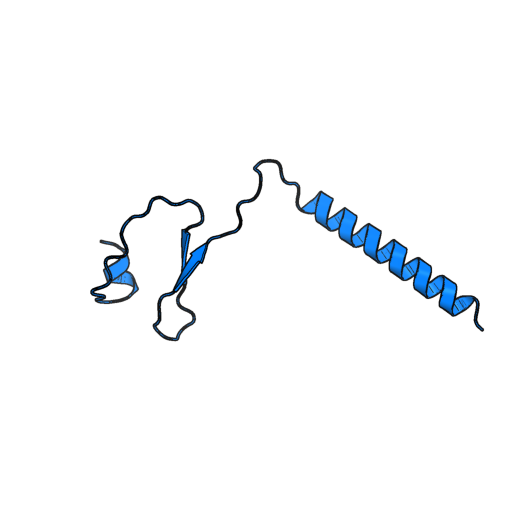 71 ? -8.293 -28.883 32.366 1.00 57.53 71 THR A C 1
ATOM 550 O O . THR A 1 71 ? -7.864 -29.995 32.055 1.00 57.53 71 THR A O 1
ATOM 553 N N . ASP A 1 72 ? -7.871 -28.218 33.448 1.00 48.75 72 ASP A N 1
ATOM 554 C CA . ASP A 1 72 ? -6.915 -28.726 34.454 1.00 48.75 72 ASP A CA 1
ATOM 555 C C . ASP A 1 72 ? -7.608 -28.955 35.814 1.00 48.75 72 ASP A C 1
ATOM 557 O O . ASP A 1 72 ? -8.377 -28.062 36.246 1.00 48.75 72 ASP A O 1
#

Radius of gyration: 23.44 Å; chains: 1; bounding box: 32×39×62 Å

Foldseek 3Di:
DPPCVVQNDDPDCPDPPVDPQWDWDDPPPSDIDIDGDDDDPPPDDPVVVVVVVVVVVVVVVVVVVVVVVVVD